Protein AF-A0A9Q4JEA8-F1 (afdb_monomer_lite)

Sequence (58 aa):
MKAIIDYKKANGEETGAIAVNEYNGNLSYIAVTASSSKTFKSMKGAERYMAKFNYIKS

InterPro domains:
  IPR009821 Protein of unknown function DUF1391 [PF07151] (20-53)

Secondary structure (DSSP, 8-state):
--EEEEEEETTSS-EEEEEEEEETTEEEEEEE-SS-EEEESSHHHHHHHHHHTTEEE-

Organism: Bacteroides fragilis (NCBI:txid817)

Structure (mmCIF, N/CA/C/O backbone):
data_AF-A0A9Q4JEA8-F1
#
_entry.id   AF-A0A9Q4JEA8-F1
#
loop_
_atom_site.group_PDB
_atom_site.id
_atom_site.type_symbol
_atom_site.label_atom_id
_atom_site.label_alt_id
_atom_site.label_comp_id
_atom_site.label_asym_id
_atom_site.label_entity_id
_atom_site.label_seq_id
_atom_site.pdbx_PDB_ins_code
_atom_site.Cartn_x
_atom_site.Cartn_y
_atom_site.Cartn_z
_atom_site.occupancy
_atom_site.B_iso_or_equiv
_atom_site.auth_seq_id
_atom_site.auth_comp_id
_atom_site.auth_asym_id
_atom_site.auth_atom_id
_atom_site.pdbx_PDB_model_num
ATOM 1 N N . MET A 1 1 ? -12.876 -8.873 5.872 1.00 74.12 1 MET A N 1
ATOM 2 C CA . MET A 1 1 ? -12.119 -8.086 4.877 1.00 74.12 1 MET A CA 1
ATOM 3 C C . MET A 1 1 ? -13.111 -7.281 4.062 1.00 74.12 1 MET A C 1
ATOM 5 O O . MET A 1 1 ? -14.099 -7.858 3.632 1.00 74.12 1 MET A O 1
ATOM 9 N N . LYS A 1 2 ? -12.918 -5.962 3.957 1.00 87.56 2 LYS A N 1
ATOM 10 C CA . LYS A 1 2 ? -13.879 -5.022 3.354 1.00 87.56 2 LYS A CA 1
ATOM 11 C C . LYS A 1 2 ? -13.609 -4.783 1.870 1.00 87.56 2 LYS A C 1
ATOM 13 O O . LYS A 1 2 ? -14.549 -4.694 1.093 1.00 87.56 2 LYS A O 1
ATOM 18 N N . ALA A 1 3 ? -12.339 -4.670 1.492 1.00 92.50 3 ALA A N 1
ATOM 19 C CA . ALA A 1 3 ? -11.916 -4.500 0.106 1.00 92.50 3 ALA A CA 1
ATOM 20 C C . ALA A 1 3 ? -10.493 -5.032 -0.087 1.00 92.50 3 ALA A C 1
ATOM 22 O O . ALA A 1 3 ? -9.709 -5.073 0.864 1.00 92.50 3 ALA A O 1
ATOM 23 N N . ILE A 1 4 ? -10.163 -5.392 -1.322 1.00 95.19 4 ILE A N 1
ATOM 24 C CA . ILE A 1 4 ? -8.798 -5.647 -1.779 1.00 95.19 4 ILE A CA 1
ATOM 25 C C . ILE A 1 4 ? -8.554 -4.691 -2.938 1.00 95.19 4 ILE A C 1
ATOM 27 O O . ILE A 1 4 ? -9.427 -4.498 -3.781 1.00 95.19 4 ILE A O 1
ATOM 31 N N . ILE A 1 5 ? -7.405 -4.032 -2.921 1.00 96.19 5 ILE A N 1
ATOM 32 C CA . ILE A 1 5 ? -6.998 -3.092 -3.956 1.00 96.19 5 ILE A CA 1
ATOM 33 C C . ILE A 1 5 ? -5.720 -3.642 -4.557 1.00 96.19 5 ILE A C 1
ATOM 35 O O . ILE A 1 5 ? -4.700 -3.696 -3.866 1.00 96.19 5 ILE A O 1
ATOM 39 N N . ASP A 1 6 ? -5.796 -4.051 -5.815 1.00 96.94 6 ASP A N 1
ATOM 40 C CA . ASP A 1 6 ? -4.698 -4.715 -6.498 1.00 96.94 6 ASP A CA 1
ATOM 41 C C . ASP A 1 6 ? -3.639 -3.723 -6.975 1.00 96.94 6 ASP A C 1
ATOM 43 O O . ASP A 1 6 ? -3.908 -2.580 -7.360 1.00 96.94 6 ASP A O 1
ATOM 47 N N . TYR A 1 7 ? -2.397 -4.180 -6.916 1.00 97.00 7 TYR A N 1
ATOM 48 C CA . TYR A 1 7 ? -1.223 -3.463 -7.371 1.00 97.00 7 TYR A CA 1
ATOM 49 C C . TYR A 1 7 ? -0.351 -4.392 -8.211 1.00 97.00 7 TYR A C 1
ATOM 51 O O . TYR A 1 7 ? -0.241 -5.591 -7.953 1.00 97.00 7 TYR A O 1
ATOM 59 N N . LYS A 1 8 ? 0.362 -3.812 -9.169 1.00 96.06 8 LYS A N 1
ATOM 60 C CA . LYS A 1 8 ? 1.378 -4.494 -9.964 1.00 96.06 8 LYS A CA 1
ATOM 61 C C . LYS A 1 8 ? 2.691 -3.738 -9.872 1.00 96.06 8 LYS A C 1
ATOM 63 O O . LYS A 1 8 ? 2.706 -2.510 -9.803 1.00 96.06 8 LYS A O 1
ATOM 68 N N . LYS A 1 9 ? 3.811 -4.451 -9.855 1.00 94.69 9 LYS A N 1
ATOM 69 C CA . LYS A 1 9 ? 5.123 -3.812 -9.917 1.00 94.69 9 LYS A CA 1
ATOM 70 C C . LYS A 1 9 ? 5.318 -3.189 -11.298 1.00 94.69 9 LYS A C 1
ATOM 72 O O . LYS A 1 9 ? 5.146 -3.863 -12.307 1.00 94.69 9 LYS A O 1
ATOM 77 N N . ALA A 1 10 ? 5.688 -1.911 -11.351 1.00 90.81 10 ALA A N 1
ATOM 78 C CA . ALA A 1 10 ? 5.754 -1.155 -12.606 1.00 90.81 10 ALA A CA 1
ATOM 79 C C . ALA A 1 10 ? 6.679 -1.799 -13.658 1.00 90.81 10 ALA A C 1
ATOM 81 O O . ALA A 1 10 ? 6.387 -1.749 -14.847 1.00 90.81 10 ALA A O 1
ATOM 82 N N . ASN A 1 11 ? 7.758 -2.447 -13.208 1.00 88.00 11 ASN A N 1
ATOM 83 C CA . ASN A 1 11 ? 8.783 -3.044 -14.068 1.00 88.00 11 ASN A CA 1
ATOM 84 C C . ASN A 1 11 ? 8.897 -4.568 -13.872 1.00 88.00 11 ASN A C 1
ATOM 86 O O . ASN A 1 11 ? 9.991 -5.115 -13.987 1.00 88.00 11 ASN A O 1
ATOM 90 N N . GLY A 1 12 ? 7.813 -5.254 -13.498 1.00 86.06 12 GLY A N 1
ATOM 91 C CA . GLY A 1 12 ? 7.860 -6.694 -13.242 1.00 86.06 12 GLY A CA 1
ATOM 92 C C . GLY A 1 12 ? 6.503 -7.386 -13.307 1.00 86.06 12 GLY A C 1
ATOM 93 O O . GLY A 1 12 ? 5.458 -6.758 -13.473 1.00 86.06 12 GLY A O 1
ATOM 94 N N . GLU A 1 13 ? 6.530 -8.709 -13.168 1.00 89.69 13 GLU A N 1
ATOM 95 C CA . GLU A 1 13 ? 5.321 -9.543 -13.113 1.00 89.69 13 GLU A CA 1
ATOM 96 C C . GLU A 1 13 ? 4.777 -9.699 -11.688 1.00 89.69 13 GLU A C 1
ATOM 98 O O . GLU A 1 13 ? 3.658 -10.166 -11.498 1.00 89.69 1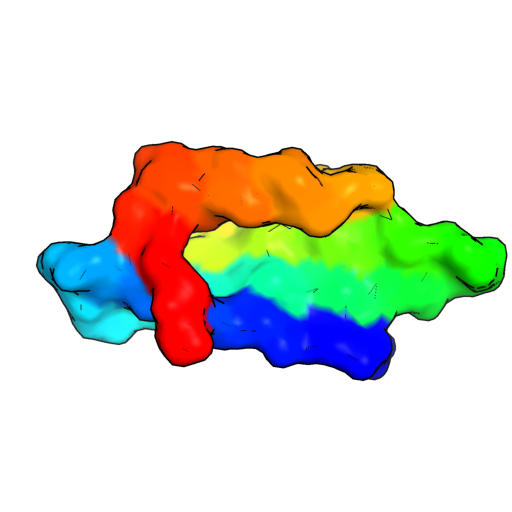3 GLU A O 1
ATOM 103 N N . GLU A 1 14 ? 5.548 -9.274 -10.684 1.00 94.50 14 GLU A N 1
ATOM 104 C CA . GLU A 1 14 ? 5.157 -9.352 -9.281 1.00 94.50 14 GLU A CA 1
ATOM 105 C C . GLU A 1 14 ? 3.889 -8.530 -9.010 1.00 94.50 14 GLU A C 1
ATOM 107 O O . GLU A 1 14 ? 3.787 -7.342 -9.342 1.00 94.50 14 GLU A O 1
ATOM 112 N N . THR A 1 15 ? 2.936 -9.167 -8.338 1.00 96.19 15 THR A N 1
ATOM 113 C CA . THR A 1 15 ? 1.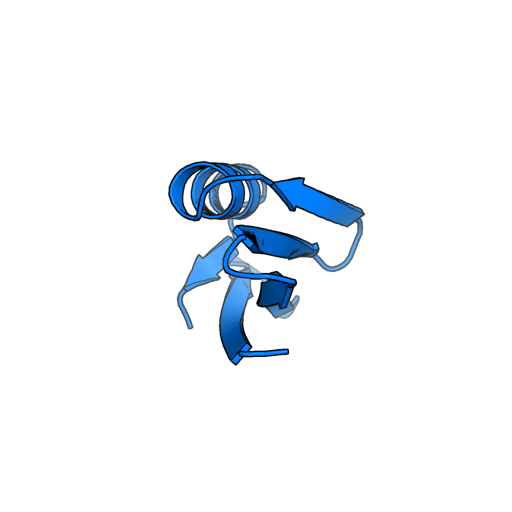693 -8.553 -7.879 1.00 96.19 15 THR A CA 1
ATOM 114 C C . THR A 1 15 ? 1.774 -8.214 -6.398 1.00 96.19 15 THR A C 1
ATOM 116 O O . THR A 1 15 ? 2.525 -8.809 -5.622 1.00 96.19 15 THR A O 1
ATOM 119 N N . GLY A 1 16 ? 0.990 -7.228 -5.997 1.00 96.56 16 GLY A N 1
ATOM 120 C CA . GLY A 1 16 ? 0.806 -6.838 -4.612 1.00 96.56 16 GLY A CA 1
ATOM 121 C C . GLY A 1 16 ? -0.633 -6.413 -4.391 1.00 96.56 16 GLY A C 1
ATOM 122 O O . GLY A 1 16 ? -1.406 -6.276 -5.333 1.00 96.56 16 GLY A O 1
ATOM 123 N N . ALA A 1 17 ? -1.002 -6.187 -3.141 1.00 97.75 17 ALA A N 1
ATOM 124 C CA . ALA A 1 17 ? -2.335 -5.709 -2.822 1.00 97.75 17 ALA A CA 1
ATOM 125 C C . ALA A 1 17 ? -2.337 -4.895 -1.534 1.00 97.75 17 ALA A C 1
ATOM 127 O O . ALA A 1 17 ? -1.480 -5.063 -0.665 1.00 97.75 17 ALA A O 1
ATOM 128 N N . ILE A 1 18 ? -3.338 -4.033 -1.392 1.00 98.06 18 ILE A N 1
ATOM 129 C CA . ILE A 1 18 ? -3.723 -3.473 -0.101 1.00 98.06 18 ILE A CA 1
ATOM 130 C C . ILE A 1 18 ? -5.055 -4.103 0.295 1.00 98.06 18 ILE A C 1
ATOM 132 O O . ILE A 1 18 ? -6.085 -3.831 -0.321 1.00 98.06 18 ILE A O 1
ATOM 136 N N . ALA A 1 19 ? -5.045 -4.920 1.345 1.00 96.94 19 ALA A N 1
ATOM 137 C CA . ALA A 1 19 ? -6.267 -5.418 1.961 1.00 96.94 19 ALA A CA 1
ATOM 138 C C . ALA A 1 19 ? -6.785 -4.397 2.982 1.00 96.94 19 ALA A C 1
ATOM 140 O O . ALA A 1 19 ? -6.070 -3.999 3.906 1.00 96.94 19 ALA A O 1
ATOM 141 N N . VAL A 1 20 ? -8.040 -3.984 2.830 1.00 96.31 20 VAL A N 1
ATOM 142 C CA . VAL A 1 20 ? -8.739 -3.097 3.760 1.00 96.31 20 VAL A CA 1
ATOM 143 C C . VAL A 1 20 ? -9.574 -3.951 4.701 1.00 96.31 20 VAL A C 1
ATOM 145 O O . VAL A 1 20 ? -10.483 -4.668 4.278 1.00 96.31 20 VAL A O 1
ATOM 148 N N . ASN A 1 21 ? -9.282 -3.866 5.991 1.00 94.12 21 ASN A N 1
ATOM 149 C CA . ASN A 1 21 ? -10.022 -4.542 7.045 1.00 94.12 21 ASN A CA 1
ATOM 150 C C . ASN A 1 21 ? -10.738 -3.521 7.919 1.00 94.12 21 ASN A C 1
ATOM 152 O O . ASN A 1 21 ? -10.192 -2.466 8.228 1.00 94.12 21 ASN A O 1
ATOM 156 N N . GLU A 1 22 ? -11.945 -3.868 8.345 1.00 93.44 22 GLU A N 1
ATOM 157 C CA . GLU A 1 22 ? -12.708 -3.107 9.324 1.00 93.44 22 GLU A CA 1
ATOM 158 C C . GLU A 1 22 ? -12.974 -4.004 10.525 1.00 93.44 22 GLU A C 1
ATOM 160 O O . GLU A 1 22 ? -13.459 -5.126 10.368 1.00 93.44 22 GLU A O 1
ATOM 165 N N . TYR A 1 23 ? -12.631 -3.518 11.712 1.00 89.44 23 TYR A N 1
ATOM 166 C CA . TYR A 1 23 ? -12.937 -4.190 12.963 1.00 89.44 23 TYR A CA 1
ATOM 167 C C . TYR A 1 23 ? -13.425 -3.166 13.978 1.00 89.44 23 TYR A C 1
ATOM 169 O O . TYR A 1 23 ? -12.707 -2.222 14.312 1.00 89.44 23 TYR A O 1
ATOM 177 N N . ASN A 1 24 ? -14.655 -3.349 14.458 1.00 91.44 24 ASN A N 1
ATOM 178 C CA . ASN A 1 24 ? -15.289 -2.460 15.431 1.00 91.44 24 ASN A CA 1
ATOM 179 C C . ASN A 1 24 ? -15.230 -0.972 15.010 1.00 91.44 24 ASN A C 1
ATOM 181 O O . ASN A 1 24 ? -14.765 -0.122 15.767 1.00 91.44 24 ASN A O 1
ATOM 185 N N . GLY A 1 25 ? -15.576 -0.680 13.749 1.00 88.88 25 GLY A N 1
ATOM 186 C CA . GLY A 1 25 ? -15.526 0.666 13.156 1.00 88.88 25 GLY A CA 1
ATOM 187 C C . GLY A 1 25 ? -14.121 1.206 12.849 1.00 88.88 25 GLY A C 1
ATOM 188 O O . GLY A 1 25 ? -13.992 2.274 12.253 1.00 88.88 25 GLY A O 1
ATOM 189 N N . ASN A 1 26 ? -13.055 0.484 13.211 1.00 92.69 26 ASN A N 1
ATOM 190 C CA . ASN A 1 26 ? -11.681 0.889 12.927 1.00 92.69 26 ASN A CA 1
ATOM 191 C C . ASN A 1 26 ? -11.183 0.254 11.632 1.00 92.69 26 ASN A C 1
ATOM 193 O O . ASN A 1 26 ? -11.199 -0.969 11.472 1.00 92.69 26 ASN A O 1
ATOM 197 N N . LEU A 1 27 ? -10.682 1.094 10.728 1.00 94.94 27 LEU A N 1
ATOM 198 C CA . LEU A 1 27 ? -10.067 0.649 9.484 1.00 94.94 27 LEU A CA 1
ATOM 199 C C . LEU A 1 27 ? -8.577 0.358 9.679 1.00 94.94 27 LEU A C 1
ATOM 201 O O . LEU A 1 27 ? -7.838 1.133 10.288 1.00 94.94 27 LEU A O 1
ATOM 205 N N . SER A 1 28 ? -8.128 -0.749 9.101 1.00 96.56 28 SER A N 1
ATOM 206 C CA . SER A 1 28 ? -6.720 -1.118 8.978 1.00 96.56 28 SER A CA 1
ATOM 207 C C . SER A 1 28 ? -6.411 -1.515 7.539 1.00 96.56 28 SER A C 1
ATOM 209 O O . SER A 1 28 ? -7.269 -2.021 6.817 1.00 96.56 28 SER A O 1
ATOM 211 N N . TYR A 1 29 ? -5.179 -1.248 7.118 1.00 97.62 29 TYR A N 1
ATOM 212 C CA . TYR A 1 29 ? -4.746 -1.377 5.732 1.00 97.62 29 TYR A CA 1
ATOM 213 C C . TYR A 1 29 ? -3.486 -2.227 5.703 1.00 97.62 29 TYR A C 1
ATOM 215 O O . TYR A 1 29 ? -2.458 -1.820 6.240 1.00 97.62 29 TYR A O 1
ATOM 223 N N . ILE A 1 30 ? -3.560 -3.411 5.113 1.00 97.56 30 ILE A N 1
ATOM 224 C CA . ILE A 1 30 ? -2.437 -4.342 5.042 1.00 97.56 30 ILE A CA 1
ATOM 225 C C . ILE A 1 30 ? -1.878 -4.267 3.630 1.00 97.56 30 ILE A C 1
ATOM 227 O O . ILE A 1 30 ? -2.505 -4.757 2.697 1.00 97.56 30 ILE A O 1
ATOM 231 N N . ALA A 1 31 ? -0.718 -3.632 3.476 1.00 97.69 31 ALA A N 1
ATOM 232 C CA . ALA A 1 31 ? 0.010 -3.615 2.215 1.00 97.69 31 ALA A CA 1
ATOM 233 C C . ALA A 1 31 ? 0.844 -4.893 2.104 1.00 97.69 31 ALA A C 1
ATOM 235 O O . ALA A 1 31 ? 1.618 -5.202 3.013 1.00 97.69 31 ALA A O 1
ATOM 236 N N . VAL A 1 32 ? 0.689 -5.618 1.004 1.00 97.25 32 VAL A N 1
ATOM 237 C CA . VAL A 1 32 ? 1.356 -6.889 0.721 1.00 97.25 32 VAL A CA 1
ATOM 238 C C . VAL A 1 32 ? 2.078 -6.773 -0.616 1.00 97.25 32 VAL A C 1
ATOM 240 O O . VAL A 1 32 ? 1.489 -6.385 -1.620 1.00 97.25 32 VAL A O 1
ATOM 243 N N . THR A 1 33 ? 3.359 -7.117 -0.615 1.00 95.50 33 THR A N 1
ATOM 244 C CA . THR A 1 33 ? 4.227 -7.237 -1.794 1.00 95.50 33 THR A CA 1
ATOM 245 C C . THR A 1 33 ? 4.74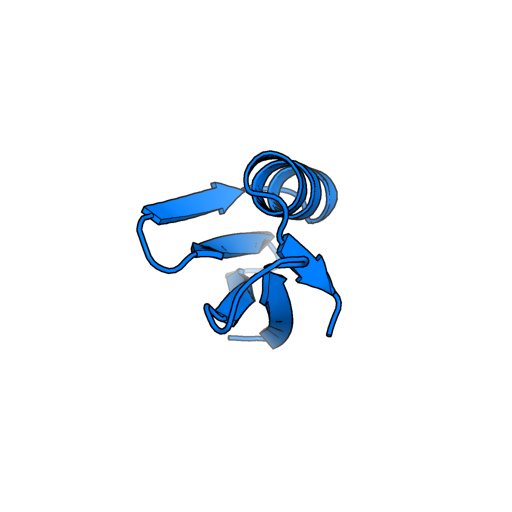4 -8.671 -1.881 1.00 95.50 33 THR A C 1
ATOM 247 O O . THR A 1 33 ? 4.617 -9.424 -0.915 1.00 95.50 33 THR A O 1
ATOM 250 N N . ALA A 1 34 ? 5.403 -9.032 -2.983 1.00 93.19 34 ALA A N 1
ATOM 251 C CA . ALA A 1 34 ? 5.998 -10.361 -3.147 1.00 93.19 34 ALA A CA 1
ATOM 252 C C . ALA A 1 34 ? 6.988 -10.764 -2.030 1.00 93.19 34 ALA A C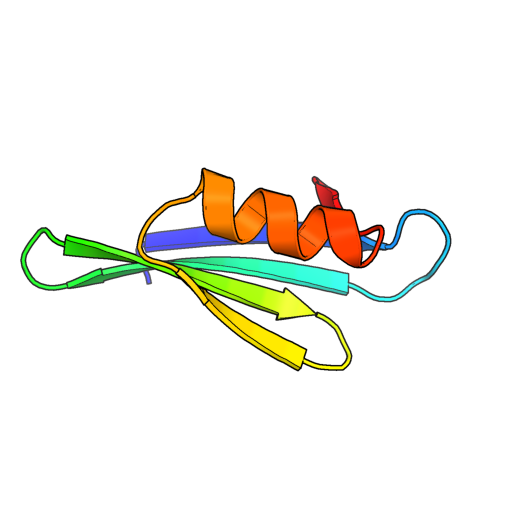 1
ATOM 254 O O . ALA A 1 34 ? 7.139 -11.947 -1.744 1.00 93.19 34 ALA A O 1
ATOM 255 N N . SER A 1 35 ? 7.659 -9.801 -1.387 1.00 90.94 35 SER A N 1
ATOM 256 C CA . SER A 1 35 ? 8.718 -10.068 -0.400 1.00 90.94 35 SER A CA 1
ATOM 257 C C . SER A 1 35 ? 8.380 -9.650 1.031 1.00 90.94 35 SER A C 1
ATOM 259 O O . SER A 1 35 ? 9.142 -9.938 1.952 1.00 9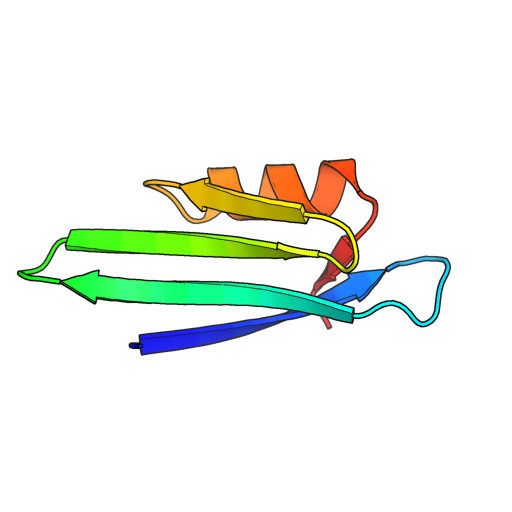0.94 35 SER A O 1
ATOM 261 N N . SER A 1 36 ? 7.286 -8.917 1.247 1.00 94.69 36 SER A N 1
ATOM 262 C CA . SER A 1 36 ? 6.993 -8.325 2.554 1.00 94.69 36 SER A CA 1
ATOM 263 C C . SER A 1 36 ? 5.551 -7.856 2.685 1.00 94.69 36 SER A C 1
ATOM 265 O O . SER A 1 36 ? 4.903 -7.496 1.701 1.00 94.69 36 SER A O 1
ATOM 267 N N . SER A 1 37 ? 5.085 -7.759 3.928 1.00 96.38 37 SER A N 1
ATOM 268 C CA . SER A 1 37 ? 3.795 -7.164 4.266 1.00 96.38 37 SER A CA 1
ATOM 269 C C . SER A 1 37 ? 3.903 -6.224 5.459 1.00 96.38 37 SER A C 1
ATOM 271 O O . SER A 1 37 ? 4.687 -6.474 6.378 1.00 96.38 37 SER A O 1
ATOM 273 N N . LYS A 1 38 ? 3.078 -5.174 5.489 1.00 97.44 38 LYS A N 1
ATOM 274 C CA . LYS A 1 38 ? 2.990 -4.257 6.629 1.00 97.44 38 LYS A CA 1
ATOM 275 C C . LYS A 1 38 ? 1.580 -3.700 6.810 1.00 97.44 38 LYS A C 1
ATOM 277 O O . LYS A 1 38 ? 0.916 -3.328 5.846 1.00 97.44 38 LYS A O 1
ATOM 282 N N . THR A 1 39 ? 1.155 -3.598 8.066 1.00 97.44 39 THR A N 1
ATOM 283 C CA . THR A 1 39 ? -0.145 -3.034 8.452 1.00 97.44 39 THR A CA 1
ATOM 284 C C . THR A 1 39 ? -0.029 -1.548 8.782 1.00 97.44 39 THR A C 1
ATOM 286 O O . THR A 1 39 ? 0.904 -1.112 9.460 1.00 97.44 39 THR A O 1
ATOM 289 N N . PHE A 1 40 ? -1.010 -0.771 8.335 1.00 97.19 40 PHE A N 1
ATOM 290 C CA . PHE A 1 40 ? -1.111 0.671 8.507 1.00 97.19 40 PHE A CA 1
ATOM 291 C C . PHE A 1 40 ? -2.483 1.063 9.053 1.00 97.19 40 PHE A C 1
ATOM 293 O O . PHE A 1 40 ? -3.487 0.390 8.821 1.00 97.19 40 PHE A O 1
ATOM 300 N N . LYS A 1 41 ? -2.527 2.204 9.746 1.00 95.75 41 LYS A N 1
ATOM 301 C CA . LYS A 1 41 ? -3.769 2.827 10.233 1.00 95.75 41 LYS A CA 1
ATOM 302 C C . LYS A 1 41 ? -4.441 3.729 9.187 1.00 95.75 41 LYS A C 1
ATOM 304 O O . LYS A 1 41 ? -5.525 4.241 9.430 1.00 95.75 41 LYS A O 1
ATOM 309 N N . SER A 1 42 ? -3.798 3.966 8.041 1.00 96.69 42 SER A N 1
ATOM 310 C CA . SER A 1 42 ? -4.328 4.826 6.979 1.00 96.69 42 SER A CA 1
ATOM 311 C C . SER A 1 42 ? -3.974 4.311 5.586 1.00 96.69 42 SER A C 1
ATOM 313 O O . SER A 1 42 ? -2.879 3.786 5.367 1.00 96.69 42 SER A O 1
ATOM 315 N N . MET A 1 43 ? -4.885 4.537 4.635 1.00 96.19 43 MET A N 1
ATOM 316 C CA . MET A 1 43 ? -4.708 4.176 3.225 1.00 96.19 43 MET A CA 1
ATOM 317 C C . MET A 1 43 ? -3.444 4.811 2.636 1.00 96.19 43 MET A C 1
ATOM 319 O O . MET A 1 43 ? -2.598 4.121 2.081 1.00 96.19 43 MET A O 1
ATOM 323 N N . LYS A 1 44 ? -3.241 6.112 2.872 1.00 96.94 44 LYS A N 1
ATOM 324 C CA . LYS A 1 44 ? -2.070 6.861 2.387 1.00 96.94 44 LYS A CA 1
ATOM 325 C C . LYS A 1 44 ? -0.737 6.278 2.876 1.00 96.94 44 LYS A C 1
ATOM 327 O O . LYS A 1 44 ? 0.269 6.367 2.177 1.00 96.94 44 LYS A O 1
ATOM 332 N N . GLY A 1 45 ? -0.704 5.705 4.083 1.00 97.56 45 GLY A N 1
ATOM 333 C CA . GLY A 1 45 ? 0.480 5.018 4.605 1.00 97.56 45 GLY A CA 1
ATOM 334 C C . GLY A 1 45 ? 0.785 3.735 3.831 1.00 97.56 45 GLY A C 1
ATOM 335 O O . GLY A 1 45 ? 1.930 3.519 3.437 1.00 97.56 45 GLY A O 1
ATOM 336 N N . ALA A 1 46 ? -0.252 2.939 3.562 1.00 97.50 46 ALA A N 1
ATOM 337 C CA . ALA A 1 46 ? -0.152 1.730 2.753 1.00 97.50 46 ALA A CA 1
ATOM 338 C C . ALA A 1 46 ? 0.237 2.046 1.295 1.00 97.50 46 ALA A C 1
ATOM 340 O O . ALA A 1 46 ? 1.146 1.425 0.758 1.00 97.50 46 ALA A O 1
ATOM 341 N N . GLU A 1 47 ? -0.346 3.076 0.679 1.00 97.50 47 GLU A N 1
ATOM 342 C CA . GLU A 1 47 ? -0.002 3.509 -0.685 1.00 97.50 47 GLU A CA 1
ATOM 343 C C . GLU A 1 47 ? 1.456 3.972 -0.805 1.00 97.50 47 GLU A C 1
ATOM 345 O O . GLU A 1 47 ? 2.158 3.582 -1.735 1.00 97.50 47 GLU A O 1
ATOM 350 N N . ARG A 1 48 ? 1.953 4.754 0.166 1.00 97.56 48 ARG A N 1
ATOM 351 C CA . ARG A 1 48 ? 3.371 5.158 0.214 1.00 97.56 48 ARG A CA 1
ATOM 352 C C . ARG A 1 48 ? 4.306 3.961 0.336 1.00 97.56 48 ARG A C 1
ATOM 354 O O . ARG A 1 48 ? 5.399 3.984 -0.224 1.00 97.56 48 ARG A O 1
ATOM 361 N N . TYR A 1 49 ? 3.892 2.934 1.076 1.00 97.44 49 TYR A N 1
ATOM 362 C CA . TYR A 1 49 ? 4.651 1.696 1.181 1.00 97.44 49 TYR A CA 1
ATOM 363 C C . TYR A 1 49 ? 4.727 0.981 -0.168 1.00 97.44 49 TYR A C 1
ATOM 365 O O . TYR A 1 49 ? 5.829 0.676 -0.607 1.00 97.44 49 TYR A O 1
ATOM 373 N N . MET A 1 50 ? 3.597 0.799 -0.858 1.00 97.19 50 MET A N 1
ATOM 374 C CA . MET A 1 50 ? 3.568 0.197 -2.199 1.00 97.19 50 MET A CA 1
ATOM 375 C C . MET A 1 50 ? 4.447 0.980 -3.185 1.00 97.19 50 MET A C 1
ATOM 377 O O . MET A 1 50 ? 5.298 0.396 -3.859 1.00 97.19 50 MET A O 1
ATOM 381 N N . ALA A 1 51 ? 4.336 2.312 -3.186 1.00 96.12 51 ALA A N 1
ATOM 382 C CA . ALA A 1 51 ? 5.138 3.184 -4.041 1.00 96.12 51 ALA A CA 1
ATOM 383 C C . ALA A 1 51 ? 6.649 3.062 -3.774 1.00 96.12 51 ALA A C 1
ATOM 385 O O . ALA A 1 51 ? 7.432 3.069 -4.718 1.00 96.12 51 ALA A O 1
ATOM 386 N N . LYS A 1 52 ? 7.077 2.879 -2.513 1.00 95.56 52 LYS A N 1
ATOM 387 C CA . LYS A 1 52 ? 8.495 2.658 -2.163 1.00 95.56 52 LYS A CA 1
ATOM 388 C C . LYS A 1 52 ? 9.084 1.419 -2.852 1.00 95.56 52 LYS A C 1
ATOM 390 O O . LYS A 1 52 ? 10.281 1.387 -3.122 1.00 95.56 52 LYS A O 1
ATOM 395 N N . PHE A 1 53 ? 8.258 0.411 -3.126 1.00 93.94 53 PHE A N 1
ATOM 396 C CA . PHE A 1 53 ? 8.651 -0.815 -3.825 1.00 93.94 53 PHE A CA 1
ATOM 397 C C . PHE A 1 53 ? 8.293 -0.797 -5.321 1.00 93.94 53 PHE A C 1
ATOM 399 O O . PHE A 1 53 ? 8.332 -1.843 -5.967 1.00 93.94 53 PHE A O 1
ATOM 406 N N . ASN A 1 54 ? 7.959 0.374 -5.878 1.00 95.44 54 ASN A N 1
ATOM 407 C CA . ASN A 1 54 ? 7.533 0.565 -7.268 1.00 95.44 54 ASN A CA 1
ATOM 408 C C . ASN A 1 54 ? 6.286 -0.246 -7.657 1.00 95.44 54 ASN A C 1
ATOM 410 O O . ASN A 1 54 ? 6.141 -0.656 -8.809 1.00 95.44 54 ASN A O 1
ATOM 414 N N . TYR A 1 55 ? 5.377 -0.474 -6.707 1.00 96.44 55 TYR A N 1
ATOM 415 C CA . TYR A 1 55 ? 4.056 -1.020 -6.997 1.00 96.44 55 TYR A CA 1
ATOM 416 C C . TYR A 1 55 ? 3.091 0.113 -7.345 1.00 96.44 55 TYR A C 1
ATOM 418 O O . TYR A 1 55 ? 2.927 1.066 -6.579 1.00 96.44 55 TYR A O 1
ATOM 426 N N . ILE A 1 56 ? 2.437 -0.016 -8.494 1.00 94.56 56 ILE A N 1
ATOM 427 C CA . ILE A 1 56 ? 1.411 0.892 -9.007 1.00 94.56 56 ILE A CA 1
ATOM 428 C C . ILE A 1 56 ? 0.048 0.213 -8.941 1.00 94.56 56 ILE A C 1
ATOM 430 O O . ILE A 1 56 ? -0.043 -1.012 -8.978 1.00 94.56 56 ILE A O 1
ATOM 434 N N . LYS A 1 57 ? -1.008 1.011 -8.797 1.00 93.25 57 LYS A N 1
ATOM 435 C CA . LYS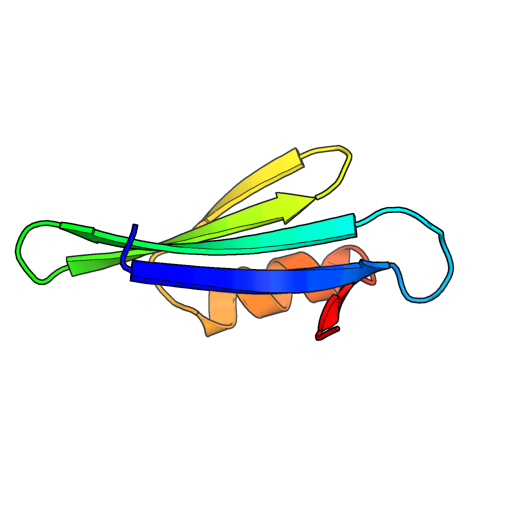 A 1 57 ? -2.382 0.504 -8.749 1.00 93.25 57 LYS A CA 1
ATOM 436 C C . LYS A 1 57 ? -2.719 -0.144 -10.094 1.00 93.25 57 LYS A C 1
ATOM 438 O O . LYS A 1 57 ? -2.415 0.465 -11.122 1.00 93.25 57 LYS A O 1
ATOM 443 N N . SER A 1 58 ? -3.262 -1.362 -10.065 1.00 85.00 58 SER A N 1
ATOM 444 C CA . SER A 1 58 ? -3.685 -2.077 -11.276 1.00 85.00 58 SER A CA 1
ATOM 445 C C . SER A 1 58 ? -5.108 -1.725 -11.686 1.00 85.00 58 SER A C 1
ATOM 447 O O . SER A 1 58 ? -5.865 -1.201 -10.838 1.00 85.00 58 SER A O 1
#

Foldseek 3Di:
DPDKFKWAQPPDRWIWIWDWDADPNQIKTWTGTPVDIDIDSDPVVSVVVCVVRRIDTD

pLDDT: mean 94.42, std 4.15, range [74.12, 98.06]

Radius of gyration: 10.95 Å; chains: 1; bounding box: 24×17×30 Å